Protein AF-A0A2T2TII9-F1 (afdb_monomer_lite)

Secondary structure (DSSP, 8-state):
----PPPPPPP-------------------------S----TTS---S---EEEEESSHHHHHHHHHHHGGG-TTEEEEE--S-S----S--

pLDDT: mean 70.48, std 16.51, range [40.91, 94.56]

Radius of gyration: 30.42 Å; chains: 1; bounding box: 60×67×72 Å

Foldseek 3Di:
DDDPDDDDDDDDDDDDDDDDDDDDDPPDPPPDPPPDPDPPDVPDPPPPQQEAEAEAADPVVQVVVCVVCVVVPNNYDYYYPPHDPDDDPPDD

Sequence (92 aa):
MRECGFPAAPYEGEASQTRDLPRTRRNAETPAPCKSGFSNDPLLPRRSSMKRLVVVESPTKADTIRNYLSGDGHTYQIEASMGHVRDLPASA

Structure (mmCIF, N/CA/C/O backbone):
data_AF-A0A2T2TII9-F1
#
_entry.id   AF-A0A2T2TII9-F1
#
loop_
_atom_site.group_PDB
_atom_site.id
_atom_site.type_symbol
_atom_site.label_atom_id
_atom_site.label_alt_id
_atom_site.label_comp_id
_atom_site.label_asym_id
_atom_site.label_entity_id
_atom_site.label_seq_id
_atom_site.pdbx_PDB_ins_code
_atom_site.Cartn_x
_atom_site.Cartn_y
_atom_site.Cartn_z
_atom_site.occupancy
_atom_site.B_iso_or_equiv
_atom_site.auth_seq_id
_atom_site.auth_comp_id
_atom_site.auth_asym_id
_atom_site.auth_atom_id
_atom_site.pdbx_PDB_model_num
ATOM 1 N N . MET A 1 1 ? 40.986 -14.303 41.581 1.00 53.78 1 MET A N 1
ATOM 2 C CA . MET A 1 1 ? 40.802 -15.173 40.404 1.00 53.78 1 MET A CA 1
ATOM 3 C C . MET A 1 1 ? 40.091 -16.433 40.867 1.00 53.78 1 MET A C 1
ATOM 5 O O . MET A 1 1 ? 40.624 -17.113 41.731 1.00 53.78 1 MET A O 1
ATOM 9 N N . ARG A 1 2 ? 38.860 -16.687 40.409 1.00 53.25 2 ARG A N 1
ATOM 10 C CA . ARG A 1 2 ? 38.172 -17.963 40.646 1.00 53.25 2 ARG A CA 1
ATOM 11 C C . ARG A 1 2 ? 38.260 -18.761 39.352 1.00 53.25 2 ARG A C 1
ATOM 13 O O . ARG A 1 2 ? 37.681 -18.368 38.346 1.00 53.25 2 ARG A O 1
ATOM 20 N N . GLU A 1 3 ? 39.059 -19.812 39.411 1.00 63.47 3 GLU A N 1
ATOM 21 C CA . GLU A 1 3 ? 39.283 -20.801 38.364 1.00 63.47 3 GLU A CA 1
ATOM 22 C C . GLU A 1 3 ? 38.005 -21.643 38.219 1.00 63.47 3 GLU A C 1
ATOM 24 O O . GLU A 1 3 ? 37.725 -22.509 39.046 1.00 63.47 3 GLU A O 1
ATOM 29 N N . CYS A 1 4 ? 37.186 -21.364 37.206 1.00 63.97 4 CYS A N 1
ATOM 30 C CA . CYS A 1 4 ? 36.057 -22.223 36.853 1.00 63.97 4 CYS A CA 1
ATOM 31 C C . CYS A 1 4 ? 36.539 -23.260 35.830 1.00 63.97 4 CYS A C 1
ATOM 33 O O . CYS A 1 4 ? 36.432 -23.049 34.624 1.00 63.97 4 CYS A O 1
ATOM 35 N N . GLY A 1 5 ? 37.115 -24.359 36.323 1.00 59.06 5 GLY A N 1
ATOM 36 C CA . GLY A 1 5 ? 37.465 -25.528 35.517 1.00 59.06 5 GLY A CA 1
ATOM 37 C C . GLY A 1 5 ? 36.221 -26.327 35.120 1.00 59.06 5 GLY A C 1
ATOM 38 O O . GLY A 1 5 ? 35.433 -26.721 35.978 1.00 59.06 5 GLY A O 1
ATOM 39 N N . PHE A 1 6 ? 36.049 -26.570 33.820 1.00 58.91 6 PHE A N 1
ATOM 40 C CA . PHE A 1 6 ? 35.063 -27.504 33.272 1.00 58.91 6 PHE A CA 1
ATOM 41 C C . PHE A 1 6 ? 35.665 -28.919 33.247 1.00 58.91 6 PHE A C 1
ATOM 43 O O . PHE A 1 6 ? 36.662 -29.121 32.551 1.00 58.91 6 PHE A O 1
ATOM 50 N N . PRO A 1 7 ? 35.099 -29.913 33.956 1.00 64.94 7 PRO A N 1
ATOM 51 C CA . PRO A 1 7 ? 35.521 -31.294 33.784 1.00 64.94 7 PRO A CA 1
ATOM 52 C C . PRO A 1 7 ? 34.929 -31.870 32.492 1.00 64.94 7 PRO A C 1
ATOM 54 O O . PRO A 1 7 ? 33.713 -31.901 32.297 1.00 64.94 7 PRO A O 1
ATOM 57 N N . ALA A 1 8 ? 35.815 -32.338 31.615 1.00 58.72 8 ALA A N 1
ATOM 58 C CA . ALA A 1 8 ? 35.487 -33.202 30.492 1.00 58.72 8 ALA A CA 1
ATOM 59 C C . ALA A 1 8 ? 34.998 -34.563 31.019 1.00 58.72 8 ALA A C 1
ATOM 61 O O . ALA A 1 8 ? 35.699 -35.212 31.795 1.00 58.72 8 ALA A O 1
ATOM 62 N N . ALA A 1 9 ? 33.808 -34.995 30.600 1.00 61.66 9 ALA A N 1
ATOM 63 C CA . ALA A 1 9 ? 33.352 -36.367 30.803 1.00 61.66 9 ALA A CA 1
ATOM 64 C C . ALA A 1 9 ? 33.821 -37.248 29.624 1.00 61.66 9 ALA A C 1
ATOM 66 O O . ALA A 1 9 ? 33.758 -36.787 28.479 1.00 61.66 9 ALA A O 1
ATOM 67 N N . PRO A 1 10 ? 34.305 -38.478 29.880 1.00 55.97 10 PRO A N 1
ATOM 68 C CA . PRO A 1 10 ? 34.871 -39.349 28.859 1.00 55.97 10 PRO A CA 1
ATOM 69 C C . PRO A 1 10 ? 33.797 -40.095 28.058 1.00 55.97 10 PRO A C 1
ATOM 71 O O . PRO A 1 10 ? 32.679 -40.325 28.520 1.00 55.97 10 PRO A O 1
ATOM 74 N N . TYR A 1 11 ? 34.194 -40.453 26.837 1.00 58.81 11 TYR A N 1
ATOM 75 C CA . TYR A 1 11 ? 33.525 -41.399 25.949 1.00 58.81 11 TYR A CA 1
ATOM 76 C C . TYR A 1 11 ? 33.495 -42.797 26.581 1.00 58.81 11 TYR A C 1
ATOM 78 O O . TYR A 1 11 ? 34.460 -43.144 27.233 1.00 58.81 11 TYR A O 1
ATOM 86 N N . GLU A 1 12 ? 32.443 -43.574 26.327 1.00 50.94 12 GLU A N 1
ATOM 87 C CA . GLU A 1 12 ? 32.397 -45.045 26.182 1.00 50.94 12 GLU A CA 1
ATOM 88 C C . GLU A 1 12 ? 31.046 -45.277 25.449 1.00 50.94 12 GLU A C 1
ATOM 90 O O . GLU A 1 12 ? 30.050 -44.656 25.814 1.00 50.94 12 GLU A O 1
ATOM 95 N N . GLY A 1 13 ? 30.864 -45.992 24.340 1.00 49.84 13 GLY A N 1
ATOM 96 C CA . GLY A 1 13 ? 31.390 -47.291 23.942 1.00 49.84 13 GLY A CA 1
ATOM 97 C C . GLY A 1 13 ? 30.186 -48.182 23.561 1.00 49.84 13 GLY A C 1
ATOM 98 O O . GLY A 1 13 ? 29.291 -48.378 24.371 1.00 49.84 13 GLY A O 1
ATOM 99 N N . GLU A 1 14 ? 30.145 -48.609 22.295 1.00 55.03 14 GLU A N 1
ATOM 100 C CA . GLU A 1 14 ? 29.447 -49.751 21.660 1.00 55.03 14 GLU A CA 1
ATOM 101 C C . GLU A 1 14 ? 28.218 -50.436 22.307 1.00 55.03 14 GLU A C 1
ATOM 103 O O . GLU A 1 14 ? 28.294 -51.014 23.385 1.00 55.03 14 GLU A O 1
ATOM 108 N N . ALA A 1 15 ? 27.145 -50.597 21.513 1.00 50.41 15 ALA A N 1
ATOM 109 C CA . ALA A 1 15 ? 26.385 -51.856 21.473 1.00 50.41 15 ALA A CA 1
ATOM 110 C C . ALA A 1 15 ? 25.590 -52.000 20.162 1.00 50.41 15 ALA A C 1
ATOM 112 O O . ALA A 1 15 ? 24.587 -51.331 19.910 1.00 50.41 15 ALA A O 1
ATOM 113 N N . SER A 1 16 ? 26.062 -52.921 19.332 1.00 59.22 16 SER A N 1
ATOM 114 C CA . SER A 1 16 ? 25.432 -53.419 18.116 1.00 59.22 16 SER A CA 1
ATOM 115 C C . SER A 1 16 ? 24.261 -54.362 18.440 1.00 59.22 16 SER A C 1
ATOM 117 O O . SER A 1 16 ? 24.410 -55.260 19.257 1.00 59.22 16 SER A O 1
ATOM 119 N N . GLN A 1 17 ? 23.156 -54.216 17.695 1.00 59.94 17 GLN A N 1
ATOM 120 C CA . GLN A 1 17 ? 22.172 -55.256 17.321 1.00 59.94 17 GLN A CA 1
ATOM 121 C C . GLN A 1 17 ? 21.354 -55.974 18.416 1.00 59.94 17 GLN A C 1
ATOM 123 O O . GLN A 1 17 ? 21.870 -56.803 19.147 1.00 59.94 17 GLN A O 1
ATOM 128 N N . THR A 1 18 ? 20.018 -55.855 18.354 1.00 55.38 18 THR A N 1
ATOM 129 C CA . THR A 1 18 ? 19.107 -57.022 18.445 1.00 55.38 18 THR A CA 1
ATOM 130 C C . THR A 1 18 ? 17.700 -56.738 17.875 1.00 55.38 18 THR A C 1
ATOM 132 O O . THR A 1 18 ? 16.933 -55.953 18.413 1.00 55.38 18 THR A O 1
ATOM 135 N N . ARG A 1 19 ? 17.402 -57.440 16.770 1.00 56.34 19 ARG A N 1
ATOM 136 C CA . ARG A 1 19 ? 16.194 -58.240 16.461 1.00 56.34 19 ARG A CA 1
ATOM 137 C C . ARG A 1 19 ? 14.790 -57.605 16.494 1.00 56.34 19 ARG A C 1
ATOM 139 O O . ARG A 1 19 ? 14.216 -57.352 17.543 1.00 56.34 19 ARG A O 1
ATOM 146 N N . ASP A 1 20 ? 14.234 -57.523 15.282 1.00 55.09 20 ASP A N 1
ATOM 147 C CA . ASP A 1 20 ? 12.859 -57.847 14.870 1.00 55.09 20 ASP A CA 1
ATOM 148 C C . ASP A 1 20 ? 11.713 -57.669 15.879 1.00 55.09 20 ASP A C 1
ATOM 150 O O . ASP A 1 20 ? 11.430 -58.541 16.701 1.00 55.09 20 ASP A O 1
ATOM 154 N N . LEU A 1 21 ? 10.932 -56.603 15.675 1.00 61.75 21 LEU A N 1
ATOM 155 C CA . LEU A 1 21 ? 9.545 -56.516 16.135 1.00 61.75 21 LEU A CA 1
ATOM 156 C C . LEU A 1 21 ? 8.595 -56.654 14.927 1.00 61.75 21 LEU A C 1
ATOM 158 O O . LEU A 1 21 ? 8.814 -56.011 13.895 1.00 61.75 21 LEU A O 1
ATOM 162 N N . PRO A 1 22 ? 7.547 -57.494 15.022 1.00 52.16 22 PRO A N 1
ATOM 163 C CA . PRO A 1 22 ? 6.691 -57.843 13.895 1.00 52.16 22 PRO A CA 1
ATOM 164 C C . PRO A 1 22 ? 5.897 -56.641 13.370 1.00 52.16 22 PRO A C 1
ATOM 166 O O . PRO A 1 22 ? 5.340 -55.853 14.134 1.00 52.16 22 PRO A O 1
ATOM 169 N N . ARG A 1 23 ? 5.807 -56.563 12.033 1.00 57.84 23 ARG A N 1
ATOM 170 C CA . ARG A 1 23 ? 4.925 -55.678 11.256 1.00 57.84 23 ARG A CA 1
ATOM 171 C C . ARG A 1 23 ? 3.493 -55.728 11.798 1.00 57.84 23 ARG A C 1
ATOM 173 O O . ARG A 1 23 ? 2.687 -56.556 11.372 1.00 57.84 23 ARG A O 1
ATOM 180 N N . THR A 1 24 ? 3.137 -54.789 12.664 1.00 49.91 24 THR A N 1
ATOM 181 C CA . THR A 1 24 ? 1.738 -54.425 12.862 1.00 49.91 24 THR A CA 1
ATOM 182 C C . THR A 1 24 ? 1.293 -53.646 11.628 1.00 49.91 24 THR A C 1
ATOM 184 O O . THR A 1 24 ? 1.837 -52.594 11.285 1.00 49.91 24 THR A O 1
ATOM 187 N N . ARG A 1 25 ? 0.328 -54.211 10.893 1.00 59.56 25 ARG A N 1
ATOM 188 C CA . ARG A 1 25 ? -0.362 -53.524 9.800 1.00 59.56 25 ARG A CA 1
ATOM 189 C C . ARG A 1 25 ? -0.983 -52.241 10.357 1.00 59.56 25 ARG A C 1
ATOM 191 O O . ARG A 1 25 ? -2.003 -52.289 11.036 1.00 59.56 25 ARG A O 1
ATOM 198 N N . ARG A 1 26 ? -0.368 -51.091 10.073 1.00 52.62 26 ARG A N 1
ATOM 199 C CA . ARG A 1 26 ? -1.021 -49.788 10.213 1.00 52.62 26 ARG A CA 1
ATOM 200 C C . ARG A 1 26 ? -1.835 -49.533 8.955 1.00 52.62 26 ARG A C 1
ATOM 202 O O . ARG A 1 26 ? -1.378 -48.916 8.004 1.00 52.62 26 ARG A O 1
ATOM 209 N N . ASN A 1 27 ? -3.056 -50.037 8.957 1.00 64.62 27 ASN A N 1
ATOM 210 C CA . ASN A 1 27 ? -4.137 -49.467 8.172 1.00 64.62 27 ASN A CA 1
ATOM 211 C C . ASN A 1 27 ? -4.513 -48.146 8.848 1.00 64.62 27 ASN A C 1
ATOM 213 O O . ASN A 1 27 ? -5.241 -48.158 9.833 1.00 64.62 27 ASN A O 1
ATOM 217 N N . ALA A 1 28 ? -3.950 -47.043 8.355 1.00 56.28 28 ALA A N 1
ATOM 218 C CA . ALA A 1 28 ? -4.469 -45.680 8.487 1.00 56.28 28 ALA A CA 1
ATOM 219 C C . ALA A 1 28 ? -3.526 -44.725 7.743 1.00 56.28 28 ALA A C 1
ATOM 221 O O . ALA A 1 28 ? -2.893 -43.862 8.342 1.00 56.28 28 ALA A O 1
ATOM 222 N N . GLU A 1 29 ? -3.417 -44.889 6.429 1.00 55.06 29 GLU A N 1
ATOM 223 C CA . GLU A 1 29 ? -2.920 -43.812 5.576 1.00 55.06 29 GLU A CA 1
ATOM 224 C C . GLU A 1 29 ? -4.149 -43.079 5.036 1.00 55.06 29 GLU A C 1
ATOM 226 O O . GLU A 1 29 ? -4.496 -43.150 3.863 1.00 55.06 29 GLU A O 1
ATOM 231 N N . THR A 1 30 ? -4.870 -42.410 5.939 1.00 57.66 30 THR A N 1
ATOM 232 C CA . THR A 1 30 ? -5.526 -41.177 5.514 1.00 57.66 30 THR A CA 1
ATOM 233 C C . THR A 1 30 ? -4.374 -40.192 5.353 1.00 57.66 30 THR A C 1
ATOM 235 O O . THR A 1 30 ? -3.717 -39.899 6.359 1.00 57.66 30 THR A O 1
ATOM 238 N N . PRO A 1 31 ? -4.048 -39.732 4.132 1.00 56.38 31 PRO A N 1
ATOM 239 C CA . PRO A 1 31 ? -2.994 -38.749 3.962 1.00 56.38 31 PRO A CA 1
ATOM 240 C C . PRO A 1 31 ? -3.331 -37.543 4.838 1.00 56.38 31 PRO A C 1
ATOM 242 O O . PRO A 1 31 ? -4.474 -37.078 4.863 1.00 56.38 31 PRO A O 1
ATOM 245 N N . ALA A 1 32 ? -2.343 -37.079 5.603 1.00 61.81 32 ALA A N 1
ATOM 246 C CA . ALA A 1 32 ? -2.441 -35.842 6.361 1.00 61.81 32 ALA A CA 1
ATOM 247 C C . ALA A 1 32 ? -3.043 -34.747 5.465 1.00 61.81 32 ALA A C 1
ATOM 249 O O . ALA A 1 32 ? -2.679 -34.690 4.285 1.00 61.81 32 ALA A O 1
ATOM 250 N N . PRO A 1 33 ? -3.929 -33.870 5.977 1.00 53.62 33 PRO A N 1
ATOM 251 C CA . PRO A 1 33 ? -4.370 -32.738 5.188 1.00 53.62 33 PRO A CA 1
ATOM 252 C C . PRO A 1 33 ? -3.119 -31.937 4.846 1.00 53.62 33 PRO A C 1
ATOM 254 O O . PRO A 1 33 ? -2.456 -31.377 5.727 1.00 53.62 33 PRO A O 1
ATOM 257 N N . CYS A 1 34 ? -2.761 -31.945 3.565 1.00 40.91 34 CYS A N 1
ATOM 258 C CA . CYS A 1 34 ? -1.756 -31.061 3.026 1.00 40.91 34 CYS A CA 1
ATOM 259 C C . CYS A 1 34 ? -2.183 -29.651 3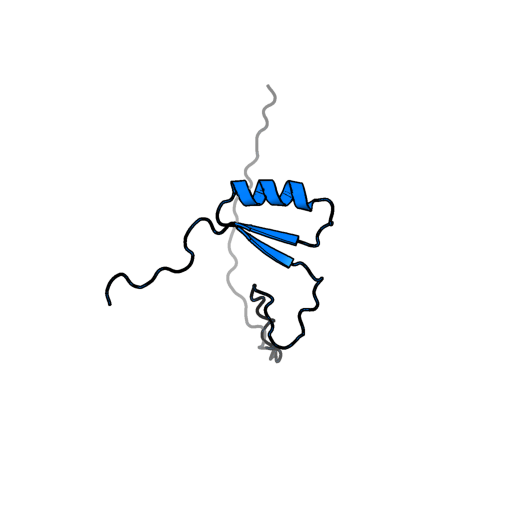.427 1.00 40.91 34 CYS A C 1
ATOM 261 O O . CYS A 1 34 ? -3.210 -29.141 2.982 1.00 40.91 34 CYS A O 1
ATOM 263 N N . LYS A 1 35 ? -1.430 -29.030 4.336 1.00 53.31 35 LYS A N 1
ATOM 264 C CA . LYS A 1 35 ? -1.592 -27.616 4.653 1.00 53.31 35 LYS A CA 1
ATOM 265 C C . LYS A 1 35 ? -1.030 -26.839 3.470 1.00 53.31 35 LYS A C 1
ATOM 267 O O . LYS A 1 35 ? 0.072 -26.305 3.535 1.00 53.31 35 LYS A O 1
ATOM 272 N N . SER A 1 36 ? -1.761 -26.836 2.361 1.00 43.06 36 SER A N 1
ATOM 273 C CA . SER A 1 36 ? -1.551 -25.860 1.312 1.00 43.06 36 SER A CA 1
ATOM 274 C C . SER A 1 36 ? -1.961 -24.518 1.897 1.00 43.06 36 SER A C 1
ATOM 276 O O . SER A 1 36 ? -3.135 -24.261 2.169 1.00 43.06 36 SER A O 1
ATOM 278 N N . GLY A 1 37 ? -0.961 -23.669 2.130 1.00 53.47 37 GLY A N 1
ATOM 279 C CA . GLY A 1 37 ? -1.189 -22.235 2.153 1.00 53.47 37 GLY A CA 1
ATOM 280 C C . GLY A 1 37 ? -1.982 -21.825 0.910 1.00 53.47 37 GLY A C 1
ATOM 281 O O . GLY A 1 37 ? -1.927 -22.502 -0.114 1.00 53.47 37 GLY A O 1
ATOM 282 N N . PHE A 1 38 ? -2.702 -20.713 1.044 1.00 51.12 38 PHE A N 1
ATOM 283 C CA . PHE A 1 38 ? -3.691 -20.156 0.114 1.00 51.12 38 PHE A CA 1
ATOM 284 C C . PHE A 1 38 ? -5.103 -20.734 0.296 1.00 51.12 38 PHE A C 1
ATOM 286 O O . PHE A 1 38 ? -5.579 -21.574 -0.458 1.00 51.12 38 PHE A O 1
ATOM 293 N N . SER A 1 39 ? -5.800 -20.202 1.305 1.00 47.44 39 SER A N 1
ATOM 294 C CA . SER A 1 39 ? -7.226 -20.393 1.599 1.00 47.44 39 SER A CA 1
ATOM 295 C C . SER A 1 39 ? -8.141 -19.768 0.532 1.00 47.44 39 SER A C 1
ATOM 297 O O . SER A 1 39 ? -8.892 -18.816 0.785 1.00 47.44 39 SER A O 1
ATOM 299 N N . ASN A 1 40 ? -8.076 -20.317 -0.676 1.00 60.09 40 ASN A N 1
ATOM 300 C CA . ASN A 1 40 ? -9.012 -20.059 -1.763 1.00 60.09 40 ASN A CA 1
ATOM 301 C C . ASN A 1 40 ? -9.699 -21.373 -2.157 1.00 60.09 40 ASN A C 1
ATOM 303 O O . ASN A 1 40 ? -9.619 -21.804 -3.302 1.00 60.09 40 ASN A O 1
ATOM 307 N N . ASP A 1 41 ? -10.367 -22.016 -1.197 1.00 62.72 41 ASP A N 1
ATOM 308 C CA . ASP A 1 41 ? -11.302 -23.105 -1.482 1.00 62.72 41 ASP A CA 1
ATOM 309 C C . ASP A 1 41 ? -12.517 -22.550 -2.253 1.00 62.72 41 ASP A C 1
ATOM 311 O O . ASP A 1 41 ? -13.217 -21.673 -1.736 1.00 62.72 41 ASP A O 1
ATOM 315 N N . PRO A 1 42 ? -12.804 -23.031 -3.477 1.00 61.97 42 PRO A N 1
ATOM 316 C CA . PRO A 1 42 ? -13.865 -22.494 -4.334 1.00 61.97 42 PRO A CA 1
ATOM 317 C C . PRO A 1 42 ? -15.281 -22.939 -3.929 1.00 61.97 42 PRO A C 1
ATOM 319 O O . PRO A 1 42 ? -16.252 -22.535 -4.564 1.00 61.97 42 PRO A O 1
ATOM 322 N N . LEU A 1 43 ? -15.416 -23.777 -2.896 1.00 54.19 43 LEU A N 1
ATOM 323 C CA . LEU A 1 43 ? -16.677 -24.447 -2.554 1.00 54.19 43 LEU A CA 1
ATOM 324 C C . LEU A 1 43 ? -17.392 -23.874 -1.325 1.00 54.19 43 LEU A C 1
ATOM 326 O O . LEU A 1 43 ? -18.506 -24.300 -1.026 1.00 54.19 43 LEU A O 1
ATOM 330 N N . LEU A 1 44 ? -16.810 -22.886 -0.638 1.00 50.22 44 LEU A N 1
ATOM 331 C CA . LEU A 1 44 ? -17.531 -22.105 0.366 1.00 50.22 44 LEU A CA 1
ATOM 332 C C . LEU A 1 44 ? -17.639 -20.648 -0.086 1.00 50.22 44 LEU A C 1
ATOM 334 O O . LEU A 1 44 ? -16.632 -20.064 -0.496 1.00 50.22 44 LEU A O 1
ATOM 338 N N . PRO A 1 45 ? -18.815 -20.004 0.044 1.00 56.00 45 PRO A N 1
ATOM 339 C CA . PRO A 1 45 ? -18.880 -18.562 -0.089 1.00 56.00 45 PRO A CA 1
ATOM 340 C C . PRO A 1 45 ? -17.988 -17.971 1.004 1.00 56.00 45 PRO A C 1
ATOM 342 O O . PRO A 1 45 ? -18.342 -18.001 2.185 1.00 56.00 45 PRO A O 1
ATOM 345 N N . ARG A 1 46 ? -16.821 -17.438 0.614 1.00 59.66 46 ARG A N 1
ATOM 346 C CA . ARG A 1 46 ? -15.953 -16.601 1.455 1.00 59.66 46 ARG A CA 1
ATOM 347 C C . ARG A 1 46 ? -16.718 -15.324 1.818 1.00 59.66 46 ARG A C 1
ATOM 349 O O . ARG A 1 46 ? -16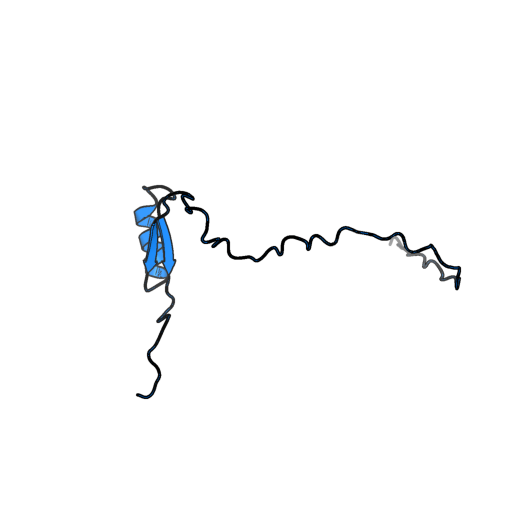.389 -14.235 1.373 1.00 59.66 46 ARG A O 1
ATOM 356 N N . ARG A 1 47 ? -17.742 -15.430 2.666 1.00 61.50 47 ARG A N 1
ATOM 357 C CA . ARG A 1 47 ? -18.289 -14.318 3.456 1.00 61.50 47 ARG A CA 1
ATOM 358 C C . ARG A 1 47 ? -17.430 -14.127 4.708 1.00 61.50 47 ARG A C 1
ATOM 360 O O . ARG A 1 47 ? -17.926 -13.885 5.800 1.00 61.50 47 ARG A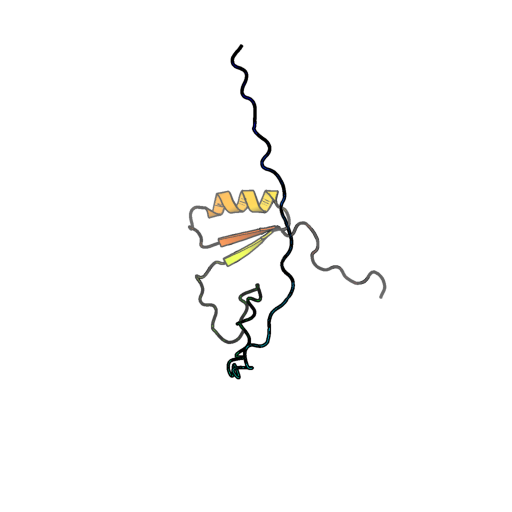 O 1
ATOM 367 N N . SER A 1 48 ? -16.115 -14.242 4.551 1.00 60.31 48 SER A N 1
ATOM 368 C CA . SER A 1 48 ? -15.158 -13.683 5.492 1.00 60.31 48 SER A CA 1
ATOM 369 C C . SER A 1 48 ? -15.270 -12.170 5.349 1.00 60.31 48 SER A C 1
ATOM 371 O O . SER A 1 48 ? -14.909 -11.676 4.289 1.00 60.31 48 SER A O 1
ATOM 373 N N . SER A 1 49 ? -15.849 -11.491 6.348 1.00 62.41 49 SER A N 1
ATOM 374 C CA . SER A 1 49 ? -15.824 -10.033 6.590 1.00 62.41 49 SER A CA 1
ATOM 375 C C . SER A 1 49 ? -15.616 -9.157 5.345 1.00 62.41 49 SER A C 1
ATOM 377 O O . SER A 1 49 ? -14.516 -9.155 4.803 1.00 62.41 49 SER A O 1
ATOM 379 N N . MET A 1 50 ? -16.625 -8.379 4.934 1.00 71.38 50 MET A N 1
ATOM 380 C CA . MET A 1 50 ? -16.606 -7.504 3.745 1.00 71.38 50 MET A CA 1
ATOM 381 C C . MET A 1 50 ? -15.489 -6.441 3.800 1.00 71.38 50 MET A C 1
ATOM 383 O O . MET A 1 50 ? -15.747 -5.268 4.050 1.00 71.38 50 MET A O 1
ATOM 387 N N . LYS A 1 51 ? -14.242 -6.859 3.577 1.00 80.12 51 LYS A N 1
ATOM 388 C CA . LYS A 1 51 ? -13.070 -6.002 3.479 1.00 80.12 51 LYS A CA 1
ATOM 389 C C . LYS A 1 51 ? -12.866 -5.685 2.010 1.00 80.12 51 LYS A C 1
ATOM 391 O O . LYS A 1 51 ? -12.627 -6.579 1.201 1.00 80.12 51 LYS A O 1
ATOM 396 N N . ARG A 1 52 ? -13.030 -4.419 1.654 1.00 86.31 52 ARG A N 1
ATOM 397 C CA . ARG A 1 52 ? -12.867 -3.923 0.289 1.00 86.31 52 ARG A CA 1
ATOM 398 C C . ARG A 1 52 ? -11.375 -3.784 0.013 1.00 86.31 52 ARG A C 1
ATOM 400 O O . ARG A 1 52 ? -10.680 -3.095 0.755 1.00 86.31 52 ARG A O 1
ATOM 407 N N . LEU A 1 53 ? -10.889 -4.446 -1.031 1.00 91.19 53 LEU A N 1
ATOM 408 C CA . LEU A 1 53 ? -9.502 -4.320 -1.463 1.00 91.19 53 LEU A CA 1
ATOM 409 C C . LEU A 1 53 ? -9.356 -3.080 -2.351 1.00 91.19 53 LEU A C 1
ATOM 411 O O . LEU A 1 53 ? -10.0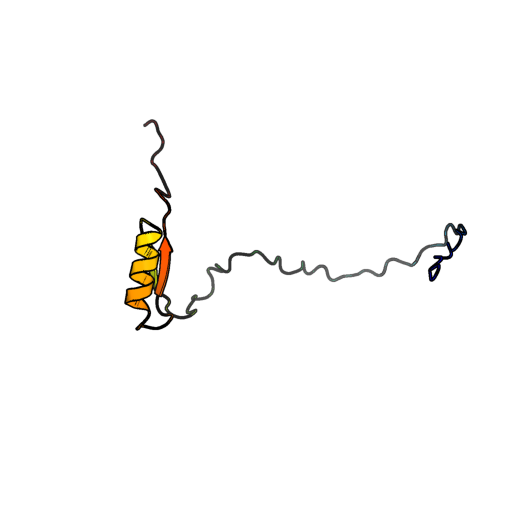48 -2.953 -3.359 1.00 91.19 53 LEU A O 1
ATOM 415 N N . VAL A 1 54 ? -8.443 -2.191 -1.980 1.00 91.50 54 VAL A N 1
ATOM 416 C CA . VAL A 1 54 ? -8.055 -1.008 -2.749 1.00 91.50 54 VAL A CA 1
ATOM 417 C C . VAL A 1 54 ? -6.604 -1.199 -3.173 1.00 91.50 54 VAL A C 1
ATOM 419 O O . VAL A 1 54 ? -5.717 -1.289 -2.326 1.00 91.50 54 VAL A O 1
ATOM 422 N N . VAL A 1 55 ? -6.366 -1.283 -4.481 1.00 92.25 55 VAL A N 1
ATOM 423 C CA . VAL A 1 55 ? -5.020 -1.431 -5.048 1.00 92.25 55 VAL A CA 1
ATOM 424 C C . VAL A 1 55 ? -4.576 -0.101 -5.637 1.00 92.25 55 VAL A C 1
ATOM 426 O O . VAL A 1 55 ? -5.327 0.534 -6.376 1.00 92.25 55 VAL A O 1
ATOM 429 N N . VAL A 1 56 ? -3.368 0.327 -5.286 1.00 94.38 56 VAL A N 1
ATOM 430 C CA . VAL A 1 56 ? -2.856 1.669 -5.577 1.00 94.38 56 VAL A CA 1
ATOM 431 C C . VAL A 1 56 ? -1.531 1.590 -6.330 1.00 94.38 56 VAL A C 1
ATOM 433 O O . VAL A 1 56 ? -0.702 0.749 -6.033 1.00 94.38 56 VAL A O 1
ATOM 436 N N . GLU A 1 57 ? -1.292 2.499 -7.269 1.00 93.31 57 GLU A N 1
ATOM 437 C CA . GLU A 1 57 ? -0.095 2.516 -8.130 1.00 93.31 57 GLU A CA 1
ATOM 438 C C . GLU A 1 57 ? 1.239 2.758 -7.388 1.00 93.31 57 GLU A C 1
ATOM 440 O O . GLU A 1 57 ? 2.295 2.366 -7.868 1.00 93.31 57 GLU A O 1
ATOM 445 N N . SER A 1 58 ? 1.231 3.410 -6.221 1.00 93.19 58 SER A N 1
ATOM 446 C CA . SER A 1 58 ? 2.459 3.680 -5.464 1.00 93.19 58 SER A CA 1
ATOM 447 C C . SER A 1 58 ? 2.285 3.413 -3.967 1.00 93.19 58 SER A C 1
ATOM 449 O O . SER A 1 58 ? 1.185 3.599 -3.428 1.00 93.19 58 SER A O 1
ATOM 451 N N . PRO A 1 59 ? 3.363 3.021 -3.258 1.00 92.88 59 PRO A N 1
ATOM 452 C CA . PRO A 1 59 ? 3.300 2.754 -1.822 1.00 92.88 59 PRO A CA 1
ATOM 453 C C . PRO A 1 59 ? 2.991 4.023 -1.017 1.00 92.88 59 PRO A C 1
ATOM 455 O O . PRO A 1 59 ? 2.172 3.997 -0.105 1.00 92.88 59 PRO A O 1
ATOM 458 N N . THR A 1 60 ? 3.543 5.168 -1.424 1.00 94.31 60 THR A N 1
ATOM 459 C CA . THR A 1 60 ? 3.299 6.465 -0.773 1.00 94.31 60 THR A CA 1
ATOM 460 C C . THR A 1 60 ? 1.835 6.905 -0.856 1.00 94.31 60 THR A C 1
ATOM 462 O O . THR A 1 60 ? 1.289 7.461 0.102 1.00 94.31 60 THR A O 1
ATOM 465 N N . LYS A 1 61 ? 1.159 6.621 -1.979 1.00 93.12 61 LYS A N 1
ATOM 466 C CA . LYS A 1 61 ? -0.284 6.854 -2.124 1.00 93.12 61 LYS A CA 1
ATOM 467 C C . LYS A 1 61 ? -1.085 5.901 -1.229 1.00 93.12 61 LYS A C 1
ATOM 469 O O . LYS A 1 61 ? -2.054 6.340 -0.617 1.00 93.12 61 LYS A O 1
ATOM 474 N N . ALA A 1 62 ? -0.680 4.634 -1.108 1.00 94.56 62 ALA A N 1
ATOM 475 C CA . ALA A 1 62 ? -1.330 3.678 -0.209 1.00 94.56 62 ALA A CA 1
ATOM 476 C C . ALA A 1 62 ? -1.284 4.142 1.258 1.00 94.56 62 ALA A C 1
ATOM 478 O O . ALA A 1 62 ? -2.317 4.125 1.922 1.00 94.56 62 ALA A O 1
ATOM 479 N N . ASP A 1 63 ? -0.137 4.629 1.742 1.00 92.38 63 ASP A N 1
ATOM 480 C CA . ASP A 1 63 ? 0.001 5.169 3.107 1.00 92.38 63 ASP A CA 1
ATOM 481 C C . ASP A 1 63 ? -0.868 6.406 3.342 1.00 92.38 63 ASP A C 1
ATOM 483 O O . ASP A 1 63 ? -1.516 6.554 4.378 1.00 92.38 63 ASP A O 1
ATOM 487 N N . THR A 1 64 ? -0.954 7.262 2.330 1.00 94.00 64 THR A N 1
ATOM 488 C CA . THR A 1 64 ? -1.809 8.447 2.365 1.00 94.00 64 THR A CA 1
ATOM 489 C C . THR A 1 64 ? -3.291 8.060 2.461 1.00 94.00 64 THR A C 1
ATOM 491 O O . THR A 1 64 ? -4.013 8.555 3.324 1.00 94.00 64 THR A O 1
ATOM 494 N N . ILE A 1 65 ? -3.751 7.127 1.622 1.00 92.88 65 ILE A N 1
ATOM 495 C CA . ILE A 1 65 ? -5.144 6.652 1.611 1.00 92.88 65 ILE A CA 1
ATOM 496 C C . ILE A 1 65 ? -5.484 5.891 2.898 1.00 92.88 65 ILE A C 1
ATOM 498 O O . ILE A 1 65 ? -6.595 6.036 3.407 1.00 92.88 65 ILE A O 1
ATOM 502 N N . ARG A 1 66 ? -4.533 5.134 3.465 1.00 91.44 66 ARG A N 1
ATOM 503 C CA . ARG A 1 66 ? -4.691 4.497 4.782 1.00 91.44 66 ARG A CA 1
ATOM 504 C C . ARG A 1 66 ? -5.041 5.541 5.834 1.00 91.44 66 ARG A C 1
ATOM 506 O O . ARG A 1 66 ? -6.053 5.382 6.502 1.00 91.44 66 ARG A O 1
ATOM 513 N N . ASN A 1 67 ? -4.285 6.637 5.913 1.00 91.00 67 ASN A N 1
ATOM 514 C CA . ASN A 1 67 ? -4.551 7.708 6.876 1.00 91.00 67 ASN A CA 1
ATOM 515 C C . ASN A 1 67 ? -5.941 8.338 6.704 1.00 91.00 67 ASN A C 1
ATOM 517 O O . ASN A 1 67 ? -6.603 8.602 7.705 1.00 91.00 67 ASN A O 1
ATOM 521 N N . TYR A 1 68 ? -6.401 8.536 5.466 1.00 91.00 68 TYR A N 1
ATOM 522 C CA . TYR A 1 68 ? -7.732 9.093 5.198 1.00 91.00 68 TYR A CA 1
ATOM 523 C C . TYR A 1 68 ? -8.877 8.140 5.558 1.00 91.00 68 TYR A C 1
ATOM 525 O O . TYR A 1 68 ? -9.889 8.583 6.092 1.00 91.00 68 TYR A O 1
ATOM 533 N N . LEU A 1 69 ? -8.725 6.843 5.281 1.00 88.25 69 LEU A N 1
ATOM 534 C CA . LEU A 1 69 ? -9.777 5.839 5.486 1.00 88.25 69 LEU A CA 1
ATOM 535 C C . LEU A 1 69 ? -9.718 5.162 6.865 1.00 88.25 69 LEU A C 1
ATOM 537 O O . LEU A 1 69 ? -10.574 4.336 7.180 1.00 88.25 69 LEU A O 1
ATOM 541 N N . SER A 1 70 ? -8.749 5.526 7.714 1.00 74.75 70 SER A N 1
ATOM 542 C CA . SER A 1 70 ? -8.615 5.027 9.092 1.00 74.75 70 SER A CA 1
ATOM 543 C C . SER A 1 70 ? -9.870 5.233 9.952 1.00 74.75 70 SER A C 1
ATOM 545 O O . SER A 1 70 ? -10.067 4.501 10.921 1.00 74.75 70 SER A O 1
ATOM 547 N N . GLY A 1 71 ? -10.725 6.208 9.617 1.00 78.25 71 GLY A N 1
ATOM 548 C CA . GLY A 1 71 ? -11.978 6.477 10.332 1.00 78.25 71 GLY A CA 1
ATOM 549 C C . GLY A 1 71 ? -13.070 5.418 10.128 1.00 78.25 71 GLY A C 1
ATOM 550 O O . GLY A 1 71 ? -13.909 5.238 11.006 1.00 78.25 71 GLY A O 1
ATOM 551 N N . ASP A 1 72 ? -13.033 4.669 9.021 1.00 68.31 72 ASP A N 1
ATOM 552 C CA . ASP A 1 72 ? -14.072 3.701 8.627 1.00 68.31 72 ASP A CA 1
ATOM 553 C C . ASP A 1 72 ? -13.817 2.267 9.156 1.00 68.31 72 ASP A C 1
ATOM 555 O O . ASP A 1 72 ? -14.442 1.294 8.715 1.00 68.31 72 ASP A O 1
ATOM 559 N N . GLY A 1 73 ? -12.880 2.109 10.101 1.00 69.19 73 GLY A N 1
ATOM 560 C CA . GLY A 1 73 ? -12.467 0.823 10.675 1.00 69.19 73 GLY A CA 1
ATOM 561 C C . GLY A 1 73 ? -11.693 -0.081 9.700 1.00 69.19 73 GLY A C 1
ATOM 562 O O . GLY A 1 73 ? -11.238 0.340 8.641 1.00 69.19 73 GLY A O 1
ATOM 563 N N . HIS A 1 74 ? -11.551 -1.374 10.028 1.00 69.62 74 HIS A N 1
ATOM 564 C CA . HIS A 1 74 ? -10.854 -2.375 9.190 1.00 69.62 74 HIS A CA 1
ATOM 565 C C . HIS A 1 74 ? -11.665 -2.831 7.958 1.00 69.62 74 HIS A C 1
ATOM 567 O O . HIS A 1 74 ? -11.595 -3.996 7.555 1.00 69.62 74 HIS A O 1
ATOM 573 N N . THR A 1 75 ? -12.457 -1.928 7.381 1.00 84.06 75 THR A N 1
ATOM 574 C CA . THR A 1 75 ? -13.332 -2.174 6.226 1.00 84.06 75 THR A CA 1
ATOM 575 C C . THR A 1 75 ? -12.552 -2.194 4.915 1.00 84.06 75 THR A C 1
ATOM 577 O O . THR A 1 75 ? -12.988 -2.818 3.951 1.00 84.06 75 THR A O 1
ATOM 580 N N . TYR A 1 76 ? -11.386 -1.551 4.867 1.00 88.44 76 TYR A N 1
ATOM 581 C CA . TYR A 1 76 ? -10.561 -1.465 3.666 1.00 88.44 76 TYR A CA 1
ATOM 582 C C . TYR A 1 76 ? -9.215 -2.156 3.881 1.00 88.44 76 TYR A C 1
ATOM 584 O O . TYR A 1 76 ? -8.548 -1.943 4.892 1.00 88.44 76 TYR A O 1
ATOM 592 N N . GLN A 1 77 ? -8.813 -2.980 2.915 1.00 89.38 77 GLN A N 1
ATOM 593 C CA . GLN A 1 77 ? -7.451 -3.485 2.787 1.00 89.38 77 GLN A CA 1
ATOM 594 C C . GLN A 1 77 ? -6.784 -2.726 1.644 1.00 89.38 77 GLN A C 1
ATOM 596 O O . GLN A 1 77 ? -7.313 -2.706 0.537 1.00 89.38 77 GLN A O 1
ATOM 601 N N . ILE A 1 78 ? -5.654 -2.079 1.916 1.00 91.75 78 ILE A N 1
ATOM 602 C CA . ILE A 1 78 ? -4.993 -1.192 0.956 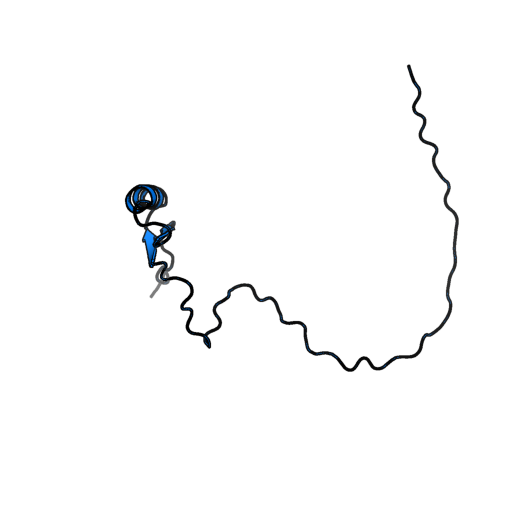1.00 91.75 78 ILE A CA 1
ATOM 603 C C . ILE A 1 78 ? -3.619 -1.767 0.630 1.00 91.75 78 ILE A C 1
ATOM 605 O O . ILE A 1 78 ? -2.763 -1.853 1.514 1.00 91.75 78 ILE A O 1
ATOM 609 N N . GLU A 1 79 ? -3.415 -2.115 -0.637 1.00 91.69 79 GLU A N 1
ATOM 610 C CA . GLU A 1 79 ? -2.182 -2.700 -1.169 1.00 91.69 79 GLU A CA 1
ATOM 611 C C . GLU A 1 79 ? -1.638 -1.835 -2.313 1.00 91.69 79 GLU A C 1
ATOM 613 O O . GLU A 1 79 ? -2.402 -1.194 -3.034 1.00 91.69 79 GLU A O 1
ATOM 618 N N . ALA A 1 80 ? -0.318 -1.816 -2.501 1.00 94.19 80 ALA A N 1
ATOM 619 C CA . ALA A 1 80 ? 0.313 -1.078 -3.592 1.00 94.19 80 ALA A CA 1
ATOM 620 C C . ALA A 1 80 ? 0.780 -2.026 -4.710 1.00 94.19 80 ALA A C 1
ATOM 622 O O . ALA A 1 80 ? 1.487 -2.997 -4.446 1.00 94.19 80 ALA A O 1
ATOM 623 N N . SER A 1 81 ? 0.431 -1.736 -5.966 1.00 87.69 81 SER A N 1
ATOM 624 C CA . SER A 1 81 ? 1.068 -2.329 -7.140 1.00 87.69 81 SER A CA 1
ATOM 625 C C . SER A 1 81 ? 2.374 -1.578 -7.376 1.00 87.69 81 SER A C 1
ATOM 627 O O . SER A 1 81 ? 2.363 -0.482 -7.917 1.00 87.69 81 SER A O 1
ATOM 629 N N . MET A 1 82 ? 3.505 -2.133 -6.951 1.00 84.88 82 MET A N 1
ATOM 630 C CA . MET A 1 82 ? 4.843 -1.523 -7.066 1.00 84.88 82 MET A CA 1
ATOM 631 C C . MET A 1 82 ? 5.347 -1.359 -8.528 1.00 84.88 82 MET A C 1
ATOM 633 O O . MET A 1 82 ? 6.552 -1.345 -8.762 1.00 84.88 82 MET A O 1
ATOM 637 N N . GLY A 1 83 ? 4.448 -1.294 -9.516 1.00 86.31 83 GLY A N 1
ATOM 638 C CA . GLY A 1 83 ? 4.708 -1.281 -10.955 1.00 86.31 83 GLY A CA 1
ATOM 639 C C . GLY A 1 83 ? 3.601 -1.986 -11.748 1.00 86.31 83 GLY A C 1
ATOM 640 O O . GLY A 1 83 ? 2.535 -2.310 -11.214 1.00 86.31 83 GLY A O 1
ATOM 641 N N . HIS A 1 84 ? 3.865 -2.258 -13.027 1.00 87.56 84 HIS A N 1
ATOM 642 C CA . HIS A 1 84 ? 2.990 -3.083 -13.857 1.00 87.56 84 HIS A CA 1
ATOM 643 C C . HIS A 1 84 ? 3.083 -4.550 -13.421 1.00 87.56 84 HIS A C 1
ATOM 645 O O . HIS A 1 84 ? 4.164 -5.114 -13.286 1.00 87.56 84 HIS A O 1
ATOM 651 N N . VAL A 1 85 ? 1.931 -5.170 -13.157 1.00 87.31 85 VAL A N 1
ATOM 652 C CA . VAL A 1 85 ? 1.858 -6.581 -12.730 1.00 87.31 85 VAL A CA 1
ATOM 653 C C . VAL A 1 85 ? 1.864 -7.524 -13.934 1.00 87.31 85 VAL A C 1
ATOM 655 O O . VAL A 1 85 ? 2.259 -8.684 -13.826 1.00 87.31 85 VAL A O 1
ATOM 658 N N . ARG A 1 86 ? 1.384 -7.046 -15.084 1.00 89.25 86 ARG A N 1
ATOM 659 C CA . ARG A 1 86 ? 1.335 -7.794 -16.337 1.00 89.25 86 ARG A CA 1
ATOM 660 C C . ARG A 1 86 ? 1.633 -6.849 -17.481 1.00 89.25 86 ARG A C 1
ATOM 662 O O . ARG A 1 86 ? 0.873 -5.910 -17.698 1.00 89.25 86 ARG A O 1
ATOM 669 N N . ASP A 1 87 ? 2.688 -7.159 -18.212 1.00 89.25 87 ASP A N 1
ATOM 670 C CA . ASP A 1 87 ? 3.034 -6.479 -19.447 1.00 89.25 87 ASP A CA 1
ATOM 671 C C . ASP A 1 87 ? 2.702 -7.364 -20.646 1.00 89.25 87 ASP A C 1
ATOM 673 O O . ASP A 1 87 ? 2.616 -8.594 -20.551 1.00 89.25 87 ASP A O 1
ATOM 677 N N . LEU A 1 88 ? 2.477 -6.714 -21.784 1.00 85.94 88 LEU A N 1
ATOM 678 C CA . LEU A 1 88 ? 2.299 -7.398 -23.056 1.00 85.94 88 LEU A CA 1
ATOM 679 C C . LEU A 1 88 ? 3.637 -8.019 -23.503 1.00 85.94 88 LEU A C 1
ATOM 681 O O . LEU A 1 88 ? 4.699 -7.474 -23.193 1.00 85.94 88 LEU A O 1
ATOM 685 N N . PRO A 1 89 ? 3.617 -9.151 -24.233 1.00 89.00 8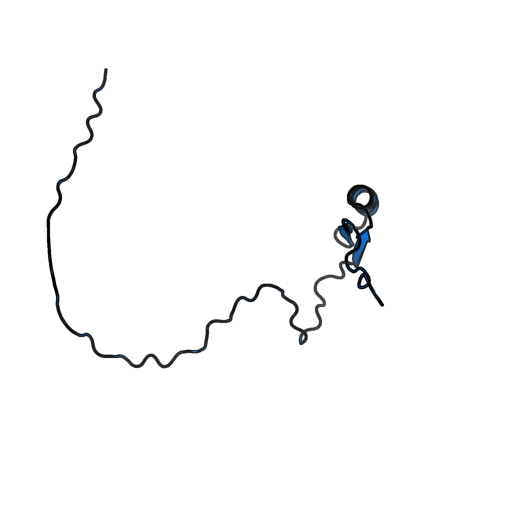9 PRO A N 1
ATOM 686 C CA . PRO A 1 89 ? 4.837 -9.736 -24.778 1.00 89.00 89 PRO A CA 1
ATOM 687 C C . PRO A 1 89 ? 5.536 -8.749 -25.726 1.00 89.00 89 PRO A C 1
ATOM 689 O O . PRO A 1 89 ? 4.887 -8.054 -26.504 1.00 89.00 89 PRO A O 1
ATOM 692 N N . ALA A 1 90 ? 6.871 -8.702 -25.663 1.00 85.50 90 ALA A N 1
ATOM 693 C CA . ALA A 1 90 ? 7.697 -7.685 -26.325 1.00 85.50 90 ALA A CA 1
ATOM 694 C C . ALA A 1 90 ? 7.687 -7.731 -27.866 1.00 85.50 90 ALA A C 1
ATOM 696 O O . ALA A 1 90 ? 8.251 -6.849 -28.512 1.00 85.50 90 ALA A O 1
ATOM 697 N N . SER A 1 91 ? 7.090 -8.749 -28.485 1.00 77.50 91 SER A N 1
ATOM 698 C CA . SER A 1 91 ? 6.949 -8.819 -29.940 1.00 77.50 91 SER A CA 1
ATOM 699 C C . SER A 1 91 ? 5.665 -9.554 -30.305 1.00 77.50 91 SER A C 1
ATOM 701 O O . SER A 1 91 ? 5.456 -10.692 -29.879 1.00 77.50 91 SER A O 1
ATOM 703 N N . ALA A 1 92 ? 4.821 -8.851 -31.059 1.00 62.69 92 ALA A N 1
ATOM 704 C CA . ALA A 1 92 ? 3.666 -9.358 -31.788 1.00 62.69 92 ALA A CA 1
ATOM 705 C C . ALA A 1 92 ? 4.030 -9.486 -33.271 1.00 62.69 92 ALA A C 1
ATOM 707 O O . ALA A 1 92 ? 4.865 -8.669 -33.729 1.00 62.69 92 ALA A O 1
#